Protein AF-A0AB39N1C4-F1 (afdb_monomer_lite)

Structure (mmCIF, N/CA/C/O backbone):
data_AF-A0AB39N1C4-F1
#
_entry.id   AF-A0AB39N1C4-F1
#
loop_
_atom_site.group_PDB
_atom_site.id
_atom_site.type_symbol
_atom_site.label_atom_id
_atom_site.label_alt_id
_atom_site.label_comp_id
_atom_site.label_asym_id
_atom_site.label_entity_id
_atom_site.label_seq_id
_atom_site.pdbx_PDB_ins_code
_atom_site.Cartn_x
_atom_site.Cartn_y
_atom_site.Cartn_z
_atom_site.occupancy
_atom_site.B_iso_or_equiv
_atom_site.auth_seq_id
_atom_site.auth_comp_id
_atom_site.auth_asym_id
_atom_site.auth_atom_id
_atom_site.pdbx_PDB_model_num
ATOM 1 N N . MET A 1 1 ? -48.826 8.042 -28.571 1.00 37.00 1 MET A N 1
ATOM 2 C CA . MET A 1 1 ? -48.007 6.892 -28.136 1.00 37.00 1 MET A CA 1
ATOM 3 C C . MET A 1 1 ? -46.857 7.457 -27.322 1.00 37.00 1 MET A C 1
ATOM 5 O O . MET A 1 1 ? -45.941 8.034 -27.888 1.00 37.00 1 MET A O 1
ATOM 9 N N . THR A 1 2 ? -46.993 7.446 -26.003 1.00 32.38 2 THR A N 1
ATOM 10 C CA . THR A 1 2 ? -45.996 7.954 -25.055 1.00 32.38 2 THR A CA 1
ATOM 11 C C . THR A 1 2 ? -45.200 6.767 -24.531 1.00 32.38 2 THR A C 1
ATOM 13 O O . THR A 1 2 ? -45.782 5.797 -24.051 1.00 32.38 2 THR A O 1
ATOM 16 N N . PHE A 1 3 ? -43.877 6.817 -24.660 1.00 31.39 3 PHE A N 1
ATOM 17 C CA . PHE A 1 3 ? -43.004 5.825 -24.040 1.00 31.39 3 PHE A CA 1
ATOM 18 C C . PHE A 1 3 ? -42.874 6.135 -22.541 1.00 31.39 3 PHE A C 1
ATOM 20 O O . PHE A 1 3 ? -42.734 7.309 -22.188 1.00 31.39 3 PHE A O 1
ATOM 27 N N . PRO A 1 4 ? -42.922 5.131 -21.650 1.00 41.38 4 PRO A N 1
ATOM 28 C CA . PRO A 1 4 ? -42.684 5.351 -20.233 1.00 41.38 4 PRO A CA 1
ATOM 29 C C . PRO A 1 4 ? -41.202 5.662 -19.993 1.00 41.38 4 PRO A C 1
ATOM 31 O O . PRO A 1 4 ? -40.314 5.015 -20.549 1.00 41.38 4 PRO A O 1
ATOM 34 N N . THR A 1 5 ? -40.937 6.647 -19.138 1.00 45.06 5 THR A N 1
ATOM 35 C CA . THR A 1 5 ? -39.612 6.908 -18.571 1.00 45.06 5 THR A CA 1
ATOM 36 C C . THR A 1 5 ? -39.215 5.728 -17.693 1.00 45.06 5 THR A C 1
ATOM 38 O O . THR A 1 5 ? -39.743 5.555 -16.595 1.00 45.06 5 THR A O 1
ATOM 41 N N . VAL A 1 6 ? -38.291 4.904 -18.180 1.00 47.56 6 VAL A N 1
ATOM 42 C CA . VAL A 1 6 ? -37.582 3.936 -17.343 1.00 47.56 6 VAL A CA 1
ATOM 43 C C . VAL A 1 6 ? -36.714 4.752 -16.387 1.00 47.56 6 VAL A C 1
ATOM 45 O O . VAL A 1 6 ? -35.831 5.481 -16.836 1.00 47.56 6 VAL A O 1
ATOM 48 N N . GLY A 1 7 ? -37.012 4.685 -15.086 1.00 43.59 7 GLY A N 1
ATOM 49 C CA . GLY A 1 7 ? -36.162 5.252 -14.041 1.00 43.59 7 GLY A CA 1
ATOM 50 C C . GLY A 1 7 ? -34.734 4.754 -14.241 1.00 43.59 7 GLY A C 1
ATOM 51 O O . GLY A 1 7 ? -34.507 3.546 -14.325 1.00 43.59 7 GLY A O 1
ATOM 52 N N . GLY A 1 8 ? -33.809 5.696 -14.424 1.00 43.12 8 GLY A N 1
ATOM 53 C CA . GLY A 1 8 ? -32.424 5.409 -14.760 1.00 43.12 8 GLY A CA 1
ATOM 54 C C . GLY A 1 8 ? -31.797 4.508 -13.707 1.00 43.12 8 GLY A C 1
ATOM 55 O O . GLY A 1 8 ? -31.807 4.814 -12.518 1.00 43.12 8 GLY A O 1
ATOM 56 N N . PHE A 1 9 ? -31.260 3.376 -14.149 1.00 52.06 9 PHE A N 1
ATOM 57 C CA . PHE A 1 9 ? -30.390 2.567 -13.318 1.00 52.06 9 PHE A CA 1
ATOM 58 C C . PHE A 1 9 ? -29.166 3.418 -12.945 1.00 52.06 9 PHE A C 1
ATOM 60 O O . PHE A 1 9 ? -28.486 3.935 -13.831 1.00 52.06 9 PHE A O 1
ATOM 67 N N . TRP A 1 10 ? -28.918 3.512 -11.635 1.00 45.88 10 TRP A N 1
ATOM 68 C CA . TRP A 1 10 ? -27.802 4.192 -10.965 1.00 45.88 10 TRP A CA 1
ATOM 69 C C . TRP A 1 10 ? -27.914 5.720 -10.837 1.00 45.88 10 TRP A C 1
ATOM 71 O O . TRP A 1 10 ? -27.231 6.481 -11.521 1.00 45.88 10 TRP A O 1
ATOM 81 N N . ASP A 1 11 ? -28.687 6.177 -9.847 1.00 55.34 11 ASP A N 1
ATOM 82 C CA . ASP A 1 11 ? -28.456 7.497 -9.257 1.00 55.34 11 ASP A CA 1
ATOM 83 C C . ASP A 1 11 ? -27.076 7.498 -8.577 1.00 55.34 11 ASP A C 1
ATOM 85 O O . ASP A 1 11 ? -26.883 6.965 -7.482 1.00 55.34 11 ASP A O 1
ATOM 89 N N . HIS A 1 12 ? -26.077 8.065 -9.253 1.00 55.72 12 HIS A N 1
ATOM 90 C CA . HIS A 1 12 ? -24.754 8.282 -8.680 1.00 55.72 12 HIS A CA 1
ATOM 91 C C . HIS A 1 12 ? -24.737 9.620 -7.943 1.00 55.72 12 HIS A C 1
ATOM 93 O O . HIS A 1 12 ? -24.590 10.682 -8.549 1.00 55.72 12 HIS A O 1
ATOM 99 N N . GLU A 1 13 ? -24.843 9.585 -6.618 1.00 58.75 13 GLU A N 1
ATOM 100 C CA . GLU A 1 13 ? -24.604 10.780 -5.818 1.00 58.75 13 GLU A CA 1
ATOM 101 C C . GLU A 1 13 ? -23.103 11.076 -5.793 1.00 58.75 13 GLU A C 1
ATOM 103 O O . GLU A 1 13 ? -22.290 10.315 -5.258 1.00 58.75 13 GLU A O 1
ATOM 108 N N . ARG A 1 14 ? -22.718 12.193 -6.411 1.00 59.19 14 ARG A N 1
ATOM 109 C CA . ARG A 1 14 ? -21.331 12.641 -6.408 1.00 59.19 14 ARG A CA 1
ATOM 110 C C . ARG A 1 14 ? -20.956 13.022 -4.973 1.00 59.19 14 ARG A C 1
ATOM 112 O O . ARG A 1 14 ? -21.412 14.036 -4.461 1.00 59.19 14 ARG A O 1
ATOM 119 N N . LEU A 1 15 ? -20.100 12.218 -4.344 1.00 55.03 15 LEU A N 1
ATOM 120 C CA . LEU A 1 15 ? -19.677 12.425 -2.954 1.00 55.03 15 LEU A CA 1
ATOM 121 C C . LEU A 1 15 ? -18.946 13.768 -2.732 1.00 55.03 15 LEU A C 1
ATOM 123 O O . LEU A 1 15 ? -18.922 14.249 -1.603 1.00 55.03 15 LEU A O 1
ATOM 127 N N . TRP A 1 16 ? -18.345 14.360 -3.778 1.00 63.50 16 TRP A N 1
ATOM 128 C CA . TRP A 1 16 ? -17.525 15.580 -3.696 1.00 63.50 16 TRP A CA 1
ATOM 129 C C . TRP A 1 16 ? -17.630 16.461 -4.949 1.00 63.50 16 TRP A C 1
ATOM 131 O O . TRP A 1 16 ? -17.668 15.960 -6.067 1.00 63.50 16 TRP A O 1
ATOM 141 N N . THR A 1 17 ? -17.600 17.785 -4.780 1.00 55.03 17 THR A N 1
ATOM 142 C CA . THR A 1 17 ? -17.551 18.768 -5.884 1.00 55.03 17 THR A CA 1
ATOM 143 C C . THR A 1 17 ? -16.125 19.178 -6.280 1.00 55.03 17 THR A C 1
ATOM 145 O O . THR A 1 17 ? -15.954 19.929 -7.236 1.00 55.03 17 THR A O 1
ATOM 148 N N . ASP A 1 18 ? -15.110 18.697 -5.555 1.00 54.88 18 ASP A N 1
ATOM 149 C CA . ASP A 1 18 ? -13.693 19.005 -5.774 1.00 54.88 18 ASP A CA 1
ATOM 150 C C . ASP A 1 18 ? -13.106 18.179 -6.936 1.00 54.88 18 ASP A C 1
ATOM 152 O O . ASP A 1 18 ? -13.206 16.950 -6.972 1.00 54.88 18 ASP A O 1
ATOM 156 N N . ALA A 1 19 ? -12.467 18.873 -7.881 1.00 57.16 19 ALA A N 1
ATOM 157 C CA . ALA A 1 19 ? -11.834 18.312 -9.066 1.00 57.16 19 ALA A CA 1
ATOM 158 C C . ALA A 1 19 ? -10.512 17.562 -8.801 1.00 57.16 19 ALA A C 1
ATOM 160 O O . ALA A 1 19 ? -9.990 16.974 -9.737 1.00 57.16 19 ALA A O 1
ATOM 161 N N . ALA A 1 20 ? -9.954 17.551 -7.591 1.00 61.28 20 ALA A N 1
ATOM 162 C CA . ALA A 1 20 ? -8.664 16.911 -7.295 1.00 61.28 20 ALA A CA 1
ATOM 163 C C . ALA A 1 20 ? -8.724 15.369 -7.234 1.00 61.28 20 ALA A C 1
ATOM 165 O O . ALA A 1 20 ? -7.707 14.692 -7.354 1.00 61.28 20 ALA A O 1
ATOM 166 N N . TRP A 1 21 ? -9.916 14.781 -7.081 1.00 59.84 21 TRP A N 1
ATOM 167 C CA . TRP A 1 21 ? -10.084 13.322 -6.971 1.00 59.84 21 TRP A CA 1
ATOM 168 C C . TRP A 1 21 ? -9.835 12.566 -8.282 1.00 59.84 21 TRP A C 1
ATOM 170 O O . TRP A 1 21 ? -9.508 11.381 -8.254 1.00 59.84 21 TRP A O 1
ATOM 180 N N . LYS A 1 22 ? -9.992 13.229 -9.437 1.00 59.28 22 LYS A N 1
ATOM 181 C CA . LYS A 1 22 ? -9.729 12.624 -10.759 1.00 59.28 22 LYS A CA 1
ATOM 182 C C . LYS A 1 22 ? -8.240 12.413 -11.035 1.00 59.28 22 LYS A C 1
ATOM 184 O O . LYS A 1 22 ? -7.912 11.710 -11.985 1.00 59.28 22 LYS A O 1
ATOM 189 N N . ASP A 1 23 ? -7.352 12.965 -10.210 1.00 65.75 23 ASP A N 1
ATOM 190 C CA . ASP A 1 23 ? -5.909 12.958 -10.460 1.00 65.75 23 ASP A CA 1
ATOM 191 C C . ASP A 1 23 ? -5.223 11.636 -10.054 1.00 65.75 23 ASP A C 1
ATOM 193 O O . ASP A 1 23 ? -4.023 11.609 -9.799 1.00 65.75 23 ASP A O 1
ATOM 197 N N . GLY A 1 24 ? -5.969 10.521 -10.045 1.00 59.03 24 GLY A N 1
ATOM 198 C CA . GLY A 1 24 ? -5.423 9.162 -9.982 1.00 59.03 24 GLY A CA 1
ATOM 199 C C . GLY A 1 24 ? -4.627 8.895 -8.709 1.00 59.03 24 GLY A C 1
ATOM 200 O O . GLY A 1 24 ? -3.399 8.867 -8.716 1.00 59.03 24 GLY A O 1
ATOM 201 N N . LEU A 1 25 ? -5.334 8.685 -7.605 1.00 78.75 25 LEU A N 1
ATOM 202 C CA . LEU A 1 25 ? -4.722 8.512 -6.297 1.00 78.75 25 LEU A CA 1
ATOM 203 C C . LEU A 1 25 ? -4.730 7.044 -5.870 1.00 78.75 25 LEU A C 1
ATOM 205 O O . LEU A 1 25 ? -5.708 6.344 -6.147 1.00 78.75 25 LEU A O 1
ATOM 209 N N . PRO A 1 26 ? -3.693 6.568 -5.157 1.00 83.62 26 PRO A N 1
ATOM 210 C CA . PRO A 1 26 ? -3.761 5.273 -4.505 1.00 83.62 26 PRO A CA 1
ATOM 211 C C . PRO A 1 26 ? -5.008 5.192 -3.619 1.00 83.62 26 PRO A C 1
ATOM 213 O O . PRO A 1 26 ? -5.218 6.030 -2.734 1.00 83.62 26 PRO A O 1
ATOM 216 N N . VAL A 1 27 ? -5.813 4.159 -3.860 1.00 88.88 27 VAL A N 1
ATOM 217 C CA . VAL A 1 27 ? -6.964 3.773 -3.043 1.00 88.88 27 VAL A CA 1
ATOM 218 C C . VAL A 1 27 ? -6.796 2.318 -2.621 1.00 88.88 27 VAL A C 1
ATOM 220 O O . VAL A 1 27 ? -6.321 1.496 -3.402 1.00 88.88 27 VAL A O 1
ATOM 223 N N . ALA A 1 28 ? -7.169 2.006 -1.386 1.00 91.38 28 ALA A N 1
ATOM 224 C CA . ALA A 1 28 ? -7.205 0.640 -0.883 1.00 91.38 28 ALA A CA 1
ATOM 225 C C . ALA A 1 28 ? -8.397 0.449 0.054 1.00 91.38 28 ALA A C 1
ATOM 227 O O . ALA A 1 28 ? -8.925 1.415 0.613 1.00 91.38 28 ALA A O 1
ATOM 228 N N . THR A 1 29 ? -8.816 -0.800 0.228 1.00 90.62 29 THR A N 1
ATOM 229 C CA . THR A 1 29 ? -9.739 -1.184 1.298 1.00 90.62 29 THR A CA 1
ATOM 230 C C . THR A 1 29 ? -9.047 -1.039 2.649 1.00 90.62 29 THR A C 1
ATOM 232 O O . THR A 1 29 ? -7.827 -1.049 2.726 1.00 90.62 29 THR A O 1
ATOM 235 N N . LEU A 1 30 ? -9.791 -0.880 3.731 1.00 89.75 30 LEU A N 1
ATOM 236 C CA . LEU A 1 30 ? -9.233 -0.898 5.077 1.00 89.75 30 LEU A CA 1
ATOM 237 C C . LEU A 1 30 ? -10.259 -1.517 6.014 1.00 89.75 30 LEU A C 1
ATOM 239 O O . LEU A 1 30 ? -11.354 -0.973 6.189 1.00 89.75 30 LEU A O 1
ATOM 243 N N . ARG A 1 31 ? -9.912 -2.633 6.641 1.00 86.69 31 ARG A N 1
ATOM 244 C CA . ARG A 1 31 ? -10.724 -3.254 7.675 1.00 86.69 31 ARG A CA 1
ATOM 245 C C . ARG A 1 31 ? -10.887 -2.277 8.822 1.00 86.69 31 ARG A C 1
ATOM 247 O O . ARG A 1 31 ? -9.925 -1.765 9.394 1.00 86.69 31 ARG A O 1
ATOM 254 N N . THR A 1 32 ? -12.138 -1.986 9.149 1.00 73.44 32 THR A N 1
ATOM 255 C CA . THR A 1 32 ? -12.444 -1.161 10.316 1.00 73.44 32 THR A CA 1
ATOM 256 C C . THR A 1 32 ? -12.614 -2.050 11.539 1.00 73.44 32 THR A C 1
ATOM 258 O O . THR A 1 32 ? -12.918 -3.233 11.417 1.00 73.44 32 THR A O 1
ATOM 261 N N . GLY A 1 33 ? -12.504 -1.476 12.739 1.00 66.00 33 GLY A N 1
ATOM 262 C CA . GLY A 1 33 ? -12.810 -2.197 13.980 1.00 66.00 33 GLY A CA 1
ATOM 263 C C . GLY A 1 33 ? -14.274 -2.654 14.110 1.00 66.00 33 GLY A C 1
ATOM 264 O O . GLY A 1 33 ? -14.632 -3.235 15.126 1.00 66.00 33 GLY A O 1
ATOM 265 N N . THR A 1 34 ? -15.137 -2.380 13.120 1.00 66.06 34 THR A N 1
ATOM 266 C CA . THR A 1 34 ? -16.492 -2.940 13.037 1.00 66.06 34 THR A CA 1
ATOM 267 C C . THR A 1 34 ? -16.462 -4.207 12.175 1.00 66.06 34 THR A C 1
ATOM 269 O O . THR A 1 34 ? -16.204 -4.099 10.972 1.00 66.06 34 THR A O 1
ATOM 272 N N . PRO A 1 35 ? -16.746 -5.395 12.742 1.00 69.31 35 PRO A N 1
ATOM 273 C CA . PRO A 1 35 ? -16.747 -6.648 11.993 1.00 69.31 35 PRO A CA 1
ATOM 274 C C . PRO A 1 35 ? -17.631 -6.597 10.740 1.00 69.31 35 PRO A C 1
ATOM 276 O O . PRO A 1 35 ? -18.726 -6.031 10.756 1.00 69.31 35 PRO A O 1
ATOM 279 N N . GLY A 1 36 ? -17.146 -7.198 9.650 1.00 69.75 36 GLY A N 1
ATOM 280 C CA . GLY A 1 36 ? -17.877 -7.314 8.384 1.00 69.75 36 GLY A CA 1
ATOM 281 C C . GLY A 1 36 ? -18.024 -6.009 7.595 1.00 69.75 36 GLY A C 1
ATOM 282 O O . GLY A 1 36 ? -18.872 -5.934 6.705 1.00 69.75 36 GLY A O 1
ATOM 283 N N . ARG A 1 37 ? -17.259 -4.957 7.925 1.00 72.00 37 ARG A N 1
ATOM 284 C CA . ARG A 1 37 ? -17.373 -3.647 7.271 1.00 72.00 37 ARG A CA 1
ATOM 285 C C . ARG A 1 37 ? -16.008 -3.011 6.982 1.00 72.00 37 ARG A C 1
ATOM 287 O O . ARG A 1 37 ? -15.457 -2.285 7.813 1.00 72.00 37 ARG A O 1
ATOM 294 N N . ASP A 1 38 ? -15.574 -3.099 5.727 1.00 83.75 38 ASP A N 1
ATOM 295 C CA . ASP A 1 38 ? -14.340 -2.462 5.232 1.00 83.75 38 ASP A CA 1
ATOM 296 C C . ASP A 1 38 ? -14.588 -1.067 4.661 1.00 83.75 38 ASP A C 1
ATOM 298 O O . ASP A 1 38 ? -15.592 -0.826 3.987 1.00 83.75 38 ASP A O 1
ATOM 302 N N . THR A 1 39 ? -13.700 -0.126 4.974 1.00 87.62 39 THR A N 1
ATOM 303 C CA . THR A 1 39 ? -13.711 1.251 4.467 1.00 87.62 39 THR A CA 1
ATOM 304 C C . THR A 1 39 ? -12.720 1.456 3.334 1.00 87.62 39 THR A C 1
ATOM 306 O O . THR A 1 39 ? -12.060 0.519 2.904 1.00 87.62 39 THR A O 1
ATOM 309 N N . LEU A 1 40 ? -12.620 2.695 2.858 1.00 88.69 40 LEU A N 1
ATOM 310 C CA . LEU A 1 40 ? -11.604 3.117 1.910 1.00 88.69 40 LEU A CA 1
ATOM 311 C C . LEU A 1 40 ? -10.542 3.981 2.593 1.00 88.69 40 LEU A C 1
ATOM 313 O O . LEU A 1 40 ? -10.836 4.819 3.457 1.00 88.69 40 LEU A O 1
ATOM 317 N N . LEU A 1 41 ? -9.307 3.761 2.171 1.00 90.00 41 LEU A N 1
ATOM 318 C CA . LEU A 1 41 ? -8.131 4.556 2.468 1.00 90.00 41 LEU A CA 1
ATOM 319 C C . LEU A 1 41 ? -7.728 5.303 1.195 1.00 90.00 41 LEU A C 1
ATOM 321 O O . LEU A 1 41 ? -7.640 4.696 0.129 1.00 90.00 41 LEU A O 1
ATOM 325 N N . PHE A 1 42 ? -7.467 6.602 1.312 1.00 89.44 42 PHE A N 1
ATOM 326 C CA . PHE A 1 42 ? -7.124 7.476 0.193 1.00 89.44 42 PHE A CA 1
ATOM 327 C C . PHE A 1 42 ? -5.873 8.283 0.499 1.00 89.44 42 PHE A C 1
ATOM 329 O O . PHE A 1 42 ? -5.83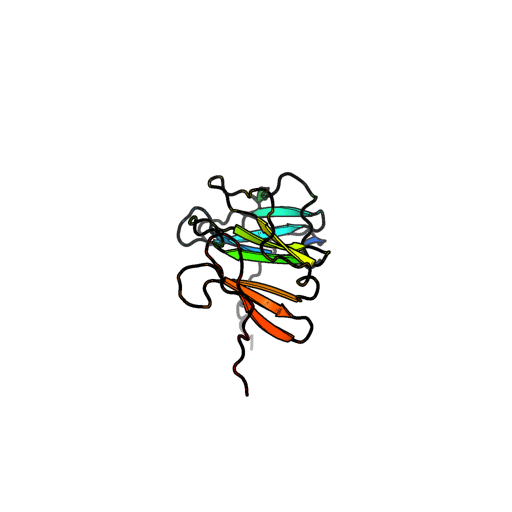1 8.999 1.503 1.00 89.44 42 PHE A O 1
ATOM 336 N N . GLN A 1 43 ? -4.898 8.231 -0.402 1.00 90.44 43 GLN A N 1
ATOM 337 C CA . GLN A 1 43 ? -3.866 9.261 -0.483 1.00 90.44 43 GLN A CA 1
ATOM 338 C C . GLN A 1 43 ? -4.412 10.444 -1.282 1.00 90.44 43 GLN A C 1
ATOM 340 O O . GLN A 1 43 ? -5.053 10.234 -2.296 1.00 90.44 43 GLN A O 1
ATOM 345 N N . TRP A 1 44 ? -4.146 11.677 -0.874 1.00 87.31 44 TRP A N 1
ATOM 346 C CA . TRP A 1 44 ? -4.475 12.885 -1.639 1.00 87.31 44 TRP A CA 1
ATOM 347 C C . TRP A 1 44 ? -3.261 13.418 -2.416 1.00 87.31 44 TRP A C 1
ATOM 349 O O . TRP A 1 44 ? -2.127 13.055 -2.088 1.00 87.31 44 TRP A O 1
ATOM 359 N N . PRO A 1 45 ? -3.440 14.302 -3.422 1.00 85.62 45 PRO A N 1
ATOM 360 C CA . PRO A 1 45 ? -2.324 14.845 -4.205 1.00 85.62 45 PRO A CA 1
ATOM 361 C C . PRO A 1 45 ? -1.309 15.605 -3.343 1.00 85.62 45 PRO A C 1
ATOM 363 O O . PRO A 1 45 ? -0.116 15.653 -3.650 1.00 85.62 45 PRO A O 1
ATOM 366 N N . ASP A 1 46 ? -1.770 16.171 -2.225 1.00 86.56 46 ASP A N 1
ATOM 367 C CA . ASP A 1 46 ? -0.916 16.852 -1.259 1.00 86.56 46 ASP A CA 1
ATOM 368 C C . ASP A 1 46 ? -0.104 15.893 -0.372 1.00 86.56 46 ASP A C 1
ATOM 370 O O . ASP A 1 46 ? 0.776 16.360 0.340 1.00 86.56 46 ASP A O 1
ATOM 374 N N . GLY A 1 47 ? -0.340 14.578 -0.453 1.00 88.75 47 GLY A N 1
ATOM 375 C CA . GLY A 1 47 ? 0.328 13.537 0.330 1.00 88.75 47 GLY A CA 1
ATOM 376 C C . GLY A 1 47 ? -0.320 13.247 1.684 1.00 88.75 47 GLY A C 1
ATOM 377 O O . GLY A 1 47 ? 0.258 12.525 2.495 1.00 88.75 47 GLY A O 1
ATOM 378 N N . SER A 1 48 ? -1.498 13.809 1.967 1.00 89.56 48 SER A N 1
ATOM 379 C CA . SER A 1 48 ? -2.283 13.411 3.137 1.00 89.56 48 SER A CA 1
ATOM 380 C C . SER A 1 48 ? -2.954 12.052 2.922 1.00 89.56 48 SER A C 1
ATOM 382 O O . SER A 1 48 ? -3.350 11.706 1.810 1.00 89.56 48 SER A O 1
ATOM 384 N N . LEU A 1 49 ? -3.083 11.273 3.997 1.00 91.56 49 LEU A N 1
ATOM 385 C CA . LEU A 1 49 ? -3.701 9.949 3.983 1.00 91.56 49 LEU A CA 1
ATOM 386 C C . LEU A 1 49 ? -4.953 9.971 4.862 1.00 91.56 49 LEU A C 1
ATOM 388 O O . LEU A 1 49 ? -4.861 10.239 6.062 1.00 91.56 49 LEU A O 1
ATOM 392 N N . TYR A 1 50 ? -6.115 9.686 4.282 1.00 89.50 50 TYR A N 1
ATOM 393 C CA . TYR A 1 50 ? -7.401 9.743 4.974 1.00 89.50 50 TYR A CA 1
ATOM 394 C C . TYR A 1 50 ? -8.192 8.452 4.825 1.00 89.50 50 TYR A C 1
ATOM 396 O O . TYR A 1 50 ? -8.177 7.807 3.781 1.00 89.50 50 TYR A O 1
ATOM 404 N N . THR A 1 51 ? -8.969 8.139 5.856 1.00 89.19 51 THR A N 1
ATOM 405 C CA . THR A 1 51 ? -10.100 7.220 5.747 1.00 89.19 51 THR A CA 1
ATOM 406 C C . THR A 1 51 ? -11.411 7.944 6.028 1.00 89.19 51 THR A C 1
ATOM 408 O O . THR A 1 51 ? -11.422 9.000 6.666 1.00 89.19 51 THR A O 1
ATOM 411 N N . TYR A 1 52 ? -12.519 7.375 5.565 1.00 85.19 52 TYR A N 1
ATOM 412 C CA . TYR A 1 52 ? -13.855 7.945 5.698 1.00 85.19 52 TYR A CA 1
ATOM 413 C C . TYR A 1 52 ? -14.759 7.036 6.516 1.00 85.19 52 TYR A C 1
ATOM 415 O O . TYR A 1 52 ? -14.664 5.806 6.468 1.00 85.19 52 TYR A O 1
ATOM 423 N N . LYS A 1 53 ? -15.673 7.649 7.263 1.00 83.75 53 LYS A N 1
ATOM 424 C CA . LYS A 1 53 ? -16.756 6.914 7.905 1.00 83.75 53 LYS A CA 1
ATOM 425 C C . LYS A 1 53 ? -17.775 6.489 6.846 1.00 83.75 53 LYS A C 1
ATOM 427 O O . LYS A 1 53 ? -18.045 7.230 5.902 1.00 83.75 53 LYS A O 1
ATOM 432 N N . ARG A 1 54 ? -18.364 5.310 7.035 1.00 84.81 54 ARG A N 1
ATOM 433 C CA . ARG A 1 54 ? -19.575 4.885 6.325 1.00 84.81 54 ARG A CA 1
ATOM 434 C C . ARG A 1 54 ? -20.771 4.949 7.261 1.00 84.81 54 ARG A C 1
ATOM 436 O O . ARG A 1 54 ? -20.627 4.715 8.463 1.00 84.81 54 ARG A O 1
ATOM 443 N N . ASP A 1 55 ? -21.932 5.280 6.721 1.00 83.62 55 ASP A N 1
ATOM 444 C CA . ASP A 1 55 ? -23.192 5.142 7.442 1.00 83.62 55 ASP A CA 1
ATOM 445 C C . ASP A 1 55 ? -23.687 3.682 7.448 1.00 83.62 55 ASP A C 1
ATOM 447 O O . ASP A 1 55 ? -23.018 2.760 6.969 1.00 83.62 55 ASP A O 1
ATOM 451 N N . ALA A 1 56 ? -24.863 3.450 8.039 1.00 83.44 56 ALA A N 1
ATOM 452 C CA . ALA A 1 56 ? -25.437 2.115 8.161 1.00 83.44 56 ALA A CA 1
ATOM 453 C C . ALA A 1 56 ? -25.764 1.452 6.810 1.00 83.44 56 ALA A C 1
ATOM 455 O O . ALA A 1 56 ? -25.789 0.221 6.760 1.00 83.44 56 ALA A O 1
ATOM 456 N N . SER A 1 57 ? -25.966 2.250 5.756 1.00 83.44 57 SER A N 1
ATOM 457 C CA . SER A 1 57 ? -26.280 1.810 4.391 1.00 83.44 57 SER A CA 1
ATOM 458 C C . SER A 1 57 ? -25.037 1.514 3.544 1.00 83.44 57 SER A C 1
ATOM 460 O O . SER A 1 57 ? -25.156 1.009 2.433 1.00 83.44 57 SER A O 1
ATOM 462 N N . GLY A 1 58 ? -23.839 1.803 4.065 1.00 79.69 58 GLY A N 1
ATOM 463 C CA . GLY A 1 58 ? -22.574 1.619 3.353 1.00 79.69 58 GLY A CA 1
ATOM 464 C C . GLY A 1 58 ? -22.120 2.847 2.562 1.00 79.69 58 GLY A C 1
ATOM 465 O O . GLY A 1 58 ? -21.032 2.824 1.986 1.00 79.69 58 GLY A O 1
ATOM 466 N N . LYS A 1 59 ? -22.884 3.944 2.575 1.00 83.44 59 LYS A N 1
ATOM 467 C CA . LYS A 1 59 ? -22.486 5.198 1.930 1.00 83.44 59 LYS A CA 1
ATOM 468 C C . LYS A 1 59 ? -21.383 5.882 2.739 1.00 83.44 59 LYS A C 1
ATOM 470 O O . LYS A 1 59 ? -21.454 5.964 3.966 1.00 83.44 59 LYS A O 1
ATOM 475 N N . LEU A 1 60 ? -20.349 6.379 2.057 1.00 81.31 60 LEU A N 1
ATOM 476 C CA . LEU A 1 60 ? -19.320 7.214 2.682 1.00 81.31 60 LEU A CA 1
ATOM 477 C C . LEU A 1 60 ? -19.924 8.566 3.072 1.00 81.31 60 LEU A C 1
ATOM 479 O O . LEU A 1 60 ? -20.623 9.191 2.278 1.00 81.31 60 LEU A O 1
ATOM 483 N N . VAL A 1 61 ? -19.624 9.039 4.277 1.00 82.25 61 VAL A N 1
ATOM 484 C CA . VAL A 1 61 ? -20.024 10.373 4.745 1.00 82.25 61 VAL A CA 1
ATOM 485 C C . VAL A 1 61 ? -18.808 11.295 4.831 1.00 82.25 61 VAL A C 1
ATOM 487 O O . VAL A 1 61 ? -17.671 10.837 4.920 1.00 82.25 61 VAL A O 1
ATOM 490 N N . ILE A 1 62 ? -19.031 12.612 4.854 1.00 79.50 62 ILE A N 1
ATOM 491 C CA . ILE A 1 62 ? -17.963 13.635 4.834 1.00 79.50 62 ILE A CA 1
ATOM 492 C C . ILE A 1 62 ? -17.051 13.643 6.078 1.00 79.50 62 ILE A C 1
ATOM 494 O O . ILE A 1 62 ? -16.070 14.384 6.130 1.00 79.50 62 ILE A O 1
ATOM 498 N N . GLN A 1 63 ? -17.347 12.816 7.084 1.00 84.38 63 GLN A N 1
ATOM 499 C CA . GLN A 1 63 ? -16.488 12.627 8.250 1.00 84.38 63 GLN A CA 1
ATOM 500 C C . GLN A 1 63 ? -15.268 11.777 7.868 1.00 84.38 63 GLN A C 1
ATOM 502 O O . GLN A 1 63 ? -15.394 10.579 7.600 1.00 84.38 63 GLN A O 1
ATOM 507 N N . LYS A 1 64 ? -14.085 12.402 7.883 1.00 86.44 64 LYS A N 1
ATOM 508 C CA . LYS A 1 64 ? -12.792 11.767 7.592 1.00 86.44 64 LYS A CA 1
ATOM 509 C C . LYS A 1 64 ? -11.873 11.736 8.812 1.00 86.44 64 LYS A C 1
ATOM 511 O O . LYS A 1 64 ? -11.941 12.618 9.665 1.00 86.44 64 LYS A O 1
ATOM 516 N N . LYS A 1 65 ? -10.975 10.754 8.860 1.00 87.88 65 LYS A N 1
ATOM 517 C CA . LYS A 1 65 ? -9.916 10.613 9.871 1.00 87.88 65 LYS A CA 1
ATOM 518 C C . LYS A 1 65 ? -8.552 10.626 9.183 1.00 87.88 65 LYS A C 1
ATOM 520 O O . LYS A 1 65 ? -8.361 9.889 8.217 1.00 87.88 65 LYS A O 1
ATOM 525 N N . SER A 1 66 ? -7.630 11.466 9.666 1.00 89.88 66 SER A N 1
ATOM 526 C CA . SER A 1 66 ? -6.231 11.455 9.209 1.00 89.88 66 SER A CA 1
ATOM 527 C C . SER A 1 66 ? -5.554 10.180 9.683 1.00 89.88 66 SER A C 1
ATOM 529 O O . SER A 1 66 ? -5.647 9.828 10.859 1.00 89.88 66 SER A O 1
ATOM 531 N N . MET A 1 67 ? -4.881 9.502 8.766 1.00 90.81 67 MET A N 1
ATOM 532 C CA . MET A 1 67 ? -4.241 8.209 9.003 1.00 90.81 67 MET A CA 1
ATOM 533 C C . MET A 1 67 ? -2.718 8.317 9.060 1.00 90.81 67 MET A C 1
ATOM 535 O O . MET A 1 67 ? -2.058 7.396 9.532 1.00 90.81 67 MET A O 1
ATOM 539 N N . TRP A 1 68 ? -2.170 9.451 8.616 1.00 91.25 68 TRP A N 1
ATOM 540 C CA . TRP A 1 68 ? -0.756 9.790 8.721 1.00 91.25 68 TRP A CA 1
ATOM 541 C C . TRP A 1 68 ? -0.580 11.169 9.386 1.00 91.25 68 TRP A C 1
ATOM 543 O O . TRP A 1 68 ? -1.462 12.022 9.217 1.00 91.25 68 TRP A O 1
ATOM 553 N N . PRO A 1 69 ? 0.506 11.407 10.155 1.00 89.06 69 PRO A N 1
ATOM 554 C CA . PRO A 1 69 ? 0.692 12.665 10.888 1.00 89.06 69 PRO A CA 1
ATOM 555 C C . PRO A 1 69 ? 0.920 13.899 10.007 1.00 89.06 69 PRO A C 1
ATOM 557 O O . PRO A 1 69 ? 0.619 15.012 10.430 1.00 89.06 69 PRO A O 1
ATOM 560 N N . ASP A 1 70 ? 1.462 13.718 8.801 1.00 89.69 70 ASP A N 1
ATOM 561 C CA . ASP A 1 70 ? 1.851 14.813 7.911 1.00 89.69 70 ASP A CA 1
ATOM 562 C C . ASP A 1 70 ? 1.536 14.524 6.429 1.00 89.69 70 ASP A C 1
ATOM 564 O O . ASP A 1 70 ? 0.877 13.545 6.080 1.00 89.69 70 ASP A O 1
ATOM 568 N N . LYS A 1 71 ? 1.991 15.421 5.547 1.00 90.12 71 LYS A N 1
ATOM 569 C CA . LYS A 1 71 ? 1.746 15.404 4.096 1.00 90.12 71 LYS A CA 1
ATOM 570 C C . LYS A 1 71 ? 2.882 14.768 3.283 1.00 90.12 71 LYS A C 1
ATOM 572 O O . LYS A 1 71 ? 2.976 14.940 2.069 1.00 90.12 71 LYS A O 1
ATOM 577 N N . THR A 1 72 ? 3.799 14.067 3.943 1.00 88.75 72 THR A N 1
ATOM 578 C CA . THR A 1 72 ? 4.954 13.442 3.278 1.00 88.75 72 THR A CA 1
ATOM 579 C C . THR A 1 72 ? 4.622 12.076 2.678 1.00 88.75 72 THR A C 1
ATOM 581 O O . THR A 1 72 ? 5.444 11.494 1.965 1.00 88.75 72 THR A O 1
ATOM 584 N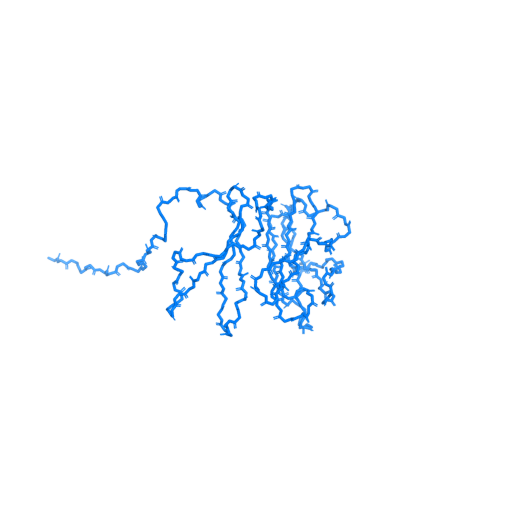 N . TRP A 1 73 ? 3.411 11.559 2.912 1.00 89.06 73 TRP A N 1
ATOM 585 C CA . TRP A 1 73 ? 2.989 10.246 2.441 1.00 89.06 73 TRP A CA 1
ATOM 586 C C . TRP A 1 73 ? 2.645 10.276 0.943 1.00 89.06 73 TRP A C 1
ATOM 588 O O . TRP A 1 73 ? 1.504 10.464 0.534 1.00 89.06 73 TRP A O 1
ATOM 598 N N . LYS A 1 74 ? 3.676 10.119 0.103 1.00 90.25 74 LYS A N 1
ATOM 599 C CA . LYS A 1 74 ? 3.557 10.087 -1.364 1.00 90.25 74 LYS A CA 1
ATOM 600 C C . LYS A 1 74 ? 3.990 8.733 -1.914 1.00 90.25 74 LYS A C 1
ATOM 602 O O . LYS A 1 74 ? 5.186 8.448 -2.023 1.00 90.25 74 LYS A O 1
ATOM 607 N N . LYS A 1 75 ? 3.015 7.890 -2.242 1.00 93.06 75 LYS A N 1
ATOM 608 C CA . LYS A 1 75 ? 3.188 6.530 -2.765 1.00 93.06 75 LYS A CA 1
ATOM 609 C C . LYS A 1 75 ? 2.585 6.407 -4.158 1.00 93.06 75 LYS A C 1
ATOM 611 O O . LYS A 1 75 ? 1.651 7.128 -4.504 1.00 93.06 75 LYS A O 1
ATOM 616 N N . LYS A 1 76 ? 3.169 5.517 -4.963 1.00 92.31 76 LYS A N 1
ATOM 617 C CA . LYS A 1 76 ? 2.710 5.199 -6.325 1.00 92.31 76 LYS A CA 1
ATOM 618 C C . LYS A 1 76 ? 1.533 4.232 -6.296 1.00 92.31 76 LYS A C 1
ATOM 620 O O . LYS A 1 76 ? 0.549 4.431 -6.995 1.00 92.31 76 LYS A O 1
ATOM 625 N N . HIS A 1 77 ? 1.646 3.208 -5.4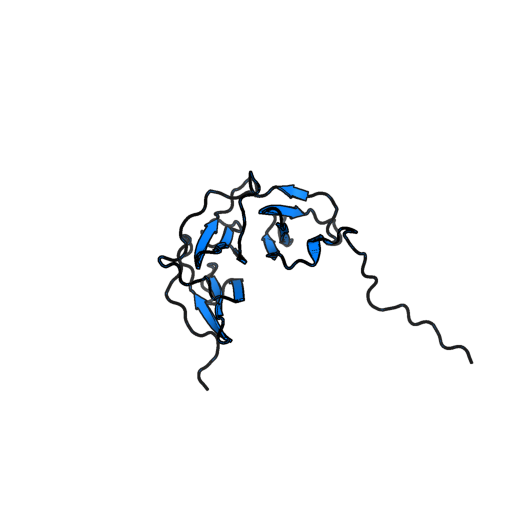58 1.00 94.06 77 HIS A N 1
ATOM 626 C CA . HIS A 1 77 ? 0.632 2.181 -5.267 1.00 94.06 77 HIS A CA 1
ATOM 627 C C . HIS A 1 77 ? 0.562 1.813 -3.794 1.00 94.06 77 HIS A C 1
ATOM 629 O O . HIS A 1 77 ? 1.564 1.924 -3.079 1.00 94.06 77 HIS A O 1
ATOM 635 N N . MET A 1 78 ? -0.605 1.354 -3.362 1.00 95.62 78 MET A N 1
ATOM 636 C CA . MET A 1 78 ? -0.780 0.791 -2.036 1.00 95.62 78 MET A CA 1
ATOM 637 C C . MET A 1 78 ? -1.781 -0.356 -2.067 1.00 95.62 78 MET A C 1
ATOM 639 O O .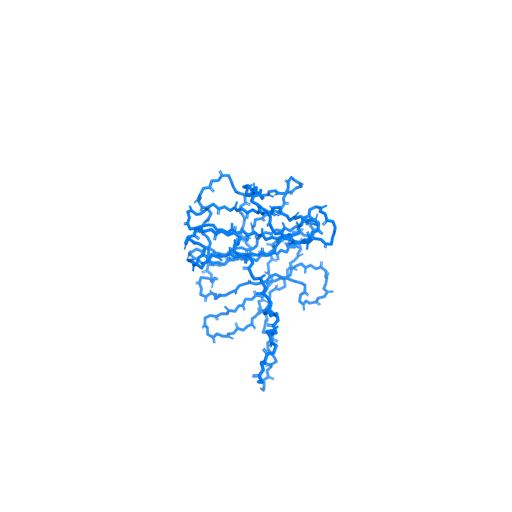 MET A 1 78 ? -2.693 -0.367 -2.889 1.00 95.62 78 MET A O 1
ATOM 643 N N . ALA A 1 79 ? -1.589 -1.290 -1.153 1.00 96.88 79 ALA A N 1
ATOM 644 C CA . ALA A 1 79 ? -2.481 -2.390 -0.854 1.00 96.88 79 ALA A CA 1
ATOM 645 C C . ALA A 1 79 ? -2.583 -2.537 0.662 1.00 96.88 79 ALA A C 1
ATOM 647 O O . ALA A 1 79 ? -1.692 -2.104 1.397 1.00 96.88 79 ALA A O 1
ATOM 648 N N . THR A 1 80 ? -3.652 -3.171 1.117 1.00 96.56 80 THR A N 1
ATOM 649 C CA . THR A 1 80 ? -3.878 -3.475 2.528 1.00 96.56 80 THR A CA 1
ATOM 650 C C . THR A 1 80 ? -4.055 -4.967 2.745 1.00 96.56 80 THR A C 1
ATOM 652 O O . THR A 1 80 ? -4.390 -5.710 1.821 1.00 96.56 80 THR A O 1
ATOM 655 N N . GLY A 1 81 ? -3.772 -5.393 3.969 1.00 95.50 81 GLY A N 1
ATOM 656 C CA . GLY A 1 81 ? -3.867 -6.773 4.429 1.00 95.50 81 GLY A CA 1
ATOM 657 C C . GLY A 1 81 ? -3.199 -6.920 5.792 1.00 95.50 81 GLY A C 1
ATOM 658 O O . GLY A 1 81 ? -2.422 -6.056 6.191 1.00 95.50 81 GLY A O 1
ATOM 659 N N . ASP A 1 82 ? -3.492 -8.006 6.503 1.00 96.44 82 ASP A N 1
ATOM 660 C CA . ASP A 1 82 ? -2.814 -8.348 7.759 1.00 96.44 82 ASP A CA 1
ATOM 661 C C . ASP A 1 82 ? -1.464 -9.020 7.459 1.00 96.44 82 ASP A C 1
ATOM 663 O O . ASP A 1 82 ? -1.320 -10.246 7.459 1.00 96.44 82 ASP A O 1
ATOM 667 N N . PHE A 1 83 ? -0.481 -8.201 7.091 1.00 98.19 83 PHE A N 1
ATOM 668 C CA . PHE A 1 83 ? 0.861 -8.646 6.712 1.00 98.19 83 PHE A CA 1
ATOM 669 C C . PHE A 1 83 ? 1.724 -8.981 7.937 1.00 98.19 83 PHE A C 1
ATOM 671 O O . PHE A 1 83 ? 2.748 -9.661 7.808 1.00 98.19 83 PHE A O 1
ATOM 678 N N . THR A 1 84 ? 1.338 -8.500 9.119 1.00 97.88 84 THR A N 1
ATOM 679 C CA . THR A 1 84 ? 2.016 -8.728 10.401 1.00 97.88 84 THR A CA 1
ATOM 680 C C . THR A 1 84 ? 1.395 -9.826 11.262 1.00 97.88 84 THR A C 1
ATOM 682 O O . THR A 1 84 ? 1.990 -10.181 12.282 1.00 97.88 84 THR A O 1
ATOM 685 N N . GLY A 1 85 ? 0.255 -10.386 10.854 1.00 96.00 85 GLY A N 1
ATOM 686 C CA . GLY A 1 85 ? -0.444 -11.460 11.559 1.00 96.00 85 GLY A CA 1
ATOM 687 C C . GLY A 1 85 ? -1.050 -11.023 12.893 1.00 96.00 85 GLY A C 1
ATOM 688 O O . GLY A 1 85 ? -1.235 -11.857 13.782 1.00 96.00 85 GLY A O 1
ATOM 689 N N . ASP A 1 86 ? -1.299 -9.726 13.077 1.00 95.06 86 ASP A N 1
ATOM 690 C CA . ASP A 1 86 ? -1.736 -9.144 14.349 1.00 95.06 86 ASP A CA 1
ATOM 691 C C . ASP A 1 86 ? -3.255 -8.892 14.425 1.00 95.06 86 ASP A C 1
ATOM 693 O O . ASP A 1 86 ? -3.763 -8.359 15.424 1.00 95.06 86 ASP A O 1
ATOM 697 N N . GLY A 1 87 ? -3.981 -9.307 13.383 1.00 92.19 87 GLY A N 1
ATOM 698 C CA . GLY A 1 87 ? -5.423 -9.168 13.230 1.00 92.19 87 GLY A CA 1
ATOM 699 C C . GLY A 1 87 ? -5.868 -7.803 12.705 1.00 92.19 87 GLY A C 1
ATOM 700 O O . GLY A 1 87 ? -7.078 -7.565 12.602 1.00 92.19 87 GLY A O 1
ATOM 701 N N . ARG A 1 88 ? -4.942 -6.891 12.390 1.00 92.25 88 ARG A N 1
ATOM 702 C CA . ARG A 1 88 ? -5.230 -5.546 11.877 1.00 92.25 88 ARG A CA 1
ATOM 703 C C . ARG A 1 88 ? -4.728 -5.407 10.448 1.00 92.25 88 ARG A C 1
ATOM 705 O O . ARG A 1 88 ? -3.801 -6.075 10.019 1.00 92.25 88 ARG A O 1
ATOM 712 N N . ASP A 1 89 ? -5.367 -4.517 9.700 1.00 94.06 89 ASP A N 1
ATOM 713 C CA . ASP A 1 89 ? -4.877 -4.189 8.369 1.00 94.06 89 ASP A CA 1
ATOM 714 C C . ASP A 1 89 ? -3.626 -3.312 8.472 1.00 94.06 89 ASP A C 1
ATOM 716 O O . ASP A 1 89 ? -3.640 -2.238 9.082 1.00 94.06 89 ASP A O 1
ATOM 720 N N . ASP A 1 90 ? -2.576 -3.752 7.795 1.00 96.94 90 ASP A N 1
ATOM 721 C CA . ASP A 1 90 ? -1.370 -2.996 7.507 1.00 96.94 90 ASP A CA 1
ATOM 722 C C . ASP A 1 90 ? -1.436 -2.418 6.083 1.00 96.94 90 ASP A C 1
ATOM 724 O O . ASP A 1 90 ? -2.290 -2.796 5.275 1.00 96.94 90 ASP A O 1
ATOM 728 N N . ILE A 1 91 ? -0.501 -1.528 5.732 1.00 97.62 91 ILE A N 1
ATOM 729 C CA . ILE A 1 91 ? -0.343 -1.043 4.351 1.00 97.62 91 ILE A CA 1
ATOM 730 C C . ILE A 1 91 ? 0.974 -1.536 3.758 1.00 97.62 91 ILE A C 1
ATOM 732 O O . ILE A 1 91 ? 2.045 -1.212 4.270 1.00 97.62 91 ILE A O 1
ATOM 736 N N . ALA A 1 92 ? 0.902 -2.198 2.606 1.00 98.19 92 ALA A N 1
ATOM 737 C CA . ALA A 1 92 ? 2.025 -2.356 1.690 1.00 98.19 92 ALA A CA 1
ATOM 738 C C . ALA A 1 92 ? 2.003 -1.203 0.676 1.00 98.19 92 ALA A C 1
ATOM 740 O O . ALA A 1 92 ? 1.011 -1.018 -0.027 1.00 98.19 92 ALA A O 1
ATOM 741 N N . ALA A 1 93 ? 3.069 -0.406 0.582 1.00 97.38 93 ALA A N 1
ATOM 742 C CA . ALA A 1 93 ? 3.108 0.748 -0.315 1.00 97.38 93 ALA A CA 1
ATOM 743 C C . ALA A 1 93 ? 4.422 0.878 -1.085 1.00 97.38 93 ALA A C 1
ATOM 745 O O . ALA A 1 93 ? 5.517 0.775 -0.525 1.00 97.38 93 ALA A O 1
ATOM 746 N N . VAL A 1 94 ? 4.296 1.188 -2.375 1.00 97.25 94 VAL A N 1
ATOM 747 C CA . VAL A 1 94 ? 5.420 1.384 -3.296 1.00 97.25 94 VAL A CA 1
ATOM 748 C C . VAL A 1 94 ? 5.806 2.860 -3.322 1.00 97.25 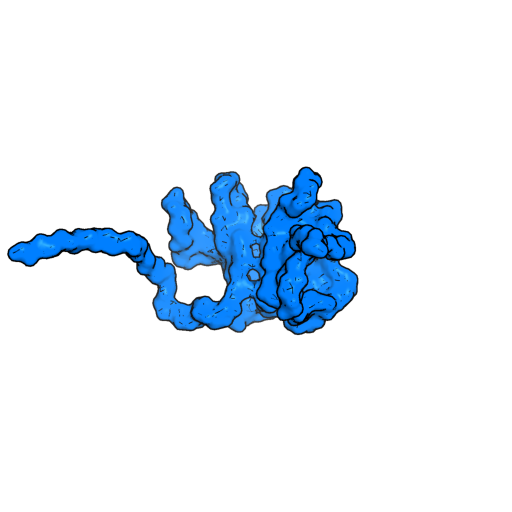94 VAL A C 1
ATOM 750 O O . VAL A 1 94 ? 4.999 3.730 -3.669 1.00 97.25 94 VAL A O 1
ATOM 753 N N . ALA A 1 95 ? 7.048 3.158 -2.954 1.00 95.00 95 ALA A N 1
ATOM 754 C CA . ALA A 1 95 ? 7.614 4.500 -3.020 1.00 95.00 95 ALA A CA 1
ATOM 755 C C . ALA A 1 95 ? 8.064 4.871 -4.445 1.00 95.00 95 ALA A C 1
ATOM 757 O O . ALA A 1 95 ? 8.245 4.019 -5.316 1.00 95.00 95 ALA A O 1
ATOM 758 N N . ALA A 1 96 ? 8.272 6.169 -4.687 1.00 92.31 96 ALA A N 1
ATOM 759 C CA . ALA A 1 96 ? 8.712 6.667 -5.991 1.00 92.31 96 ALA A CA 1
ATOM 760 C C . ALA A 1 96 ? 10.065 6.080 -6.434 1.00 92.31 96 ALA A C 1
ATOM 762 O O . ALA A 1 96 ? 10.246 5.827 -7.626 1.00 92.31 96 ALA A O 1
ATOM 763 N N . ASP A 1 97 ? 10.957 5.820 -5.473 1.00 95.31 97 ASP A N 1
ATOM 764 C CA . ASP A 1 97 ? 12.287 5.237 -5.676 1.00 95.31 97 ASP A CA 1
ATOM 765 C C . ASP A 1 97 ? 12.280 3.710 -5.868 1.00 95.31 97 ASP A C 1
ATOM 767 O O . ASP A 1 97 ? 13.340 3.110 -6.004 1.00 95.31 97 ASP A O 1
ATOM 771 N N . GLY A 1 98 ? 11.098 3.085 -5.873 1.00 96.88 98 GLY A N 1
ATOM 772 C CA . GLY A 1 98 ? 10.924 1.650 -6.070 1.00 96.88 98 GLY A CA 1
ATOM 773 C C . GLY A 1 98 ? 11.051 0.795 -4.814 1.00 96.88 98 GLY A C 1
ATOM 774 O O . GLY A 1 98 ? 10.987 -0.428 -4.923 1.00 96.88 98 GLY A O 1
ATOM 775 N N . SER A 1 99 ? 11.192 1.397 -3.634 1.00 98.06 99 SER A N 1
ATOM 776 C CA . SER A 1 99 ? 11.128 0.665 -2.364 1.00 98.06 99 SER A CA 1
ATOM 777 C C . SER A 1 99 ? 9.702 0.176 -2.081 1.00 98.06 99 SER A C 1
ATOM 779 O O . SER A 1 99 ? 8.745 0.942 -2.238 1.00 98.06 99 SER A O 1
ATOM 781 N N . LEU A 1 100 ? 9.557 -1.069 -1.610 1.00 98.44 100 LEU A N 1
ATOM 782 C CA . LEU A 1 100 ? 8.308 -1.573 -1.029 1.00 98.44 100 LEU A CA 1
ATOM 783 C C . LEU A 1 100 ? 8.377 -1.493 0.498 1.00 98.44 100 LEU A C 1
ATOM 785 O O . LEU A 1 100 ? 9.208 -2.145 1.140 1.00 98.44 100 LEU A O 1
ATOM 789 N N . HIS A 1 101 ? 7.476 -0.706 1.074 1.00 98.19 101 HIS A N 1
ATOM 790 C CA . HIS A 1 101 ? 7.383 -0.508 2.512 1.00 98.19 101 HIS A CA 1
ATOM 791 C C . HIS A 1 101 ? 6.128 -1.135 3.093 1.00 98.19 101 HIS A C 1
ATOM 793 O O . HIS A 1 101 ? 5.068 -1.094 2.475 1.00 98.19 101 HIS A O 1
ATOM 799 N N . LEU A 1 102 ? 6.260 -1.612 4.324 1.00 98.50 102 LEU A N 1
ATOM 800 C CA . LEU A 1 102 ? 5.157 -1.988 5.190 1.00 98.50 102 LEU A CA 1
ATOM 801 C C . LEU A 1 102 ? 4.939 -0.901 6.244 1.00 98.50 102 LEU A C 1
ATOM 803 O O . LEU A 1 102 ? 5.897 -0.476 6.894 1.00 98.50 102 LEU A O 1
ATOM 807 N N . TYR A 1 103 ? 3.686 -0.506 6.439 1.00 97.56 103 TYR A N 1
ATOM 808 C CA . TYR A 1 103 ? 3.220 0.368 7.512 1.00 97.56 103 TYR A CA 1
ATOM 809 C C . TYR A 1 103 ? 2.296 -0.440 8.430 1.00 97.56 103 TYR A C 1
ATOM 811 O O . TYR A 1 103 ? 1.144 -0.663 8.050 1.00 97.56 103 TYR A O 1
ATOM 819 N N . PRO A 1 104 ? 2.784 -0.901 9.597 1.00 97.19 104 PRO A N 1
ATOM 820 C CA . PRO A 1 104 ? 1.983 -1.723 10.497 1.00 97.19 104 PRO A CA 1
ATOM 821 C C . PRO A 1 104 ? 0.766 -0.979 11.055 1.00 97.19 104 PRO A C 1
ATOM 823 O O . PRO A 1 104 ? 0.860 0.207 11.387 1.00 97.19 104 PRO A O 1
ATOM 826 N N . GLY A 1 105 ? -0.367 -1.664 11.160 1.00 94.75 105 GLY A N 1
ATOM 827 C CA . GLY A 1 105 ? -1.608 -1.154 11.726 1.00 94.75 105 GLY A CA 1
ATOM 828 C C . GLY A 1 105 ? -1.589 -1.148 13.254 1.00 94.75 105 GLY A C 1
ATOM 829 O O . GLY A 1 105 ? -1.243 -2.125 13.913 1.00 94.75 105 GLY A O 1
ATOM 830 N N . LYS A 1 106 ? -2.029 -0.042 13.854 1.00 91.12 106 LYS A N 1
ATOM 831 C CA . LYS A 1 106 ? -2.165 0.099 15.310 1.00 91.12 106 LYS A CA 1
ATOM 832 C C . LYS A 1 106 ? -3.599 -0.133 15.770 1.00 91.12 106 LYS A C 1
ATOM 834 O O . LYS A 1 106 ? -4.559 0.084 15.033 1.00 91.12 106 LYS A O 1
ATOM 839 N N . ALA A 1 107 ? -3.760 -0.484 17.046 1.00 88.25 107 ALA A N 1
ATOM 840 C CA . ALA A 1 107 ? -5.071 -0.674 17.676 1.00 88.25 107 ALA A CA 1
ATOM 841 C C . ALA A 1 107 ? -5.949 0.595 17.677 1.00 88.25 107 ALA A C 1
ATOM 843 O O . ALA A 1 107 ? -7.173 0.503 17.661 1.00 88.25 107 ALA A O 1
ATOM 844 N N . ASP A 1 108 ? -5.340 1.785 17.640 1.00 84.19 108 ASP A N 1
ATOM 845 C CA . ASP A 1 108 ? -6.049 3.066 17.501 1.00 84.19 108 ASP A CA 1
ATOM 846 C C . ASP A 1 108 ? -6.553 3.330 16.062 1.00 84.19 108 ASP A C 1
ATOM 848 O O . ASP A 1 108 ? -7.157 4.374 15.780 1.00 84.19 108 ASP A O 1
ATOM 852 N N . GLY A 1 109 ? -6.300 2.397 15.136 1.00 82.06 109 GLY A N 1
ATOM 853 C CA . GLY A 1 109 ? -6.628 2.488 13.720 1.00 82.06 109 GLY A CA 1
ATOM 854 C C . GLY A 1 109 ? -5.828 3.558 12.982 1.00 82.06 109 GLY A C 1
ATOM 855 O O . GLY A 1 109 ? -6.396 4.227 12.126 1.00 82.06 109 GLY A O 1
ATOM 856 N N . SER A 1 110 ? -4.584 3.823 13.375 1.00 86.44 110 SER A N 1
ATOM 857 C CA . SER A 1 110 ? -3.576 4.547 12.585 1.00 86.44 110 SER A CA 1
ATOM 858 C C . SER A 1 110 ? -2.380 3.627 12.303 1.00 86.44 110 SER A C 1
ATOM 860 O O . SER A 1 110 ? -2.468 2.435 12.584 1.00 86.44 110 SER A O 1
ATOM 862 N N . PHE A 1 111 ? -1.282 4.141 11.743 1.00 93.12 111 PHE A N 1
ATOM 863 C CA . PHE A 1 111 ? -0.155 3.312 11.301 1.00 93.12 111 PHE A CA 1
ATOM 864 C C . PHE A 1 111 ? 1.158 3.663 12.003 1.00 93.12 111 PHE A C 1
ATOM 866 O O . PHE A 1 111 ? 1.399 4.820 12.356 1.00 93.12 111 PHE A O 1
ATOM 873 N N . ASP A 1 112 ? 2.009 2.659 12.191 1.00 95.62 112 ASP A N 1
ATOM 874 C CA . ASP A 1 112 ? 3.384 2.814 12.655 1.00 95.62 112 ASP A CA 1
ATOM 875 C C . ASP A 1 112 ? 4.332 3.279 11.541 1.00 95.62 112 ASP A C 1
ATOM 877 O O . ASP A 1 112 ? 3.984 3.377 10.358 1.00 95.62 112 ASP A O 1
ATOM 881 N N . LYS A 1 113 ? 5.574 3.590 11.934 1.00 94.38 113 LYS A N 1
ATOM 882 C CA . LYS A 1 113 ? 6.638 3.940 10.988 1.00 94.38 113 LYS A CA 1
ATOM 883 C C . LYS A 1 113 ? 6.881 2.808 9.990 1.00 94.38 113 LYS A C 1
ATOM 885 O O . LYS A 1 113 ? 6.839 1.628 10.329 1.00 94.38 113 LYS A O 1
ATOM 890 N N . ALA A 1 114 ? 7.212 3.208 8.765 1.00 95.75 114 ALA A N 1
ATOM 891 C CA . ALA A 1 114 ? 7.529 2.286 7.690 1.00 95.75 114 ALA A CA 1
ATOM 892 C C . ALA A 1 114 ? 8.738 1.401 8.025 1.00 95.75 114 ALA A C 1
ATOM 894 O O . ALA A 1 114 ? 9.744 1.885 8.551 1.00 95.75 114 ALA A O 1
ATOM 895 N N . ARG A 1 115 ? 8.684 0.144 7.590 1.00 96.75 115 ARG A N 1
ATOM 896 C CA . ARG A 1 115 ? 9.853 -0.739 7.463 1.00 96.75 115 ARG A CA 1
ATOM 897 C C . ARG A 1 115 ? 9.919 -1.363 6.074 1.00 96.75 115 ARG A C 1
ATOM 899 O O . ARG A 1 115 ? 8.943 -1.318 5.327 1.00 96.75 115 ARG A O 1
ATOM 906 N N . SER A 1 116 ? 11.078 -1.905 5.702 1.00 97.81 116 SER A N 1
ATOM 907 C CA . SER A 1 116 ? 11.228 -2.592 4.413 1.00 97.81 116 SER A CA 1
ATOM 908 C C . SER A 1 116 ? 10.435 -3.893 4.420 1.00 97.81 116 SER A C 1
ATOM 910 O O . SER A 1 116 ? 10.604 -4.702 5.328 1.00 97.81 116 SER A O 1
ATOM 912 N N . MET A 1 117 ? 9.592 -4.075 3.409 1.00 98.06 117 MET A N 1
ATOM 913 C CA . MET A 1 117 ? 8.866 -5.326 3.161 1.00 98.06 117 MET A CA 1
ATOM 914 C C . MET A 1 117 ? 9.596 -6.204 2.136 1.00 98.06 117 MET A C 1
ATOM 916 O O . MET A 1 117 ? 9.467 -7.425 2.138 1.00 98.06 117 MET A O 1
ATOM 920 N N . TRP A 1 118 ? 10.387 -5.560 1.272 1.00 98.19 118 TRP A N 1
ATOM 921 C CA . TRP A 1 118 ? 11.253 -6.184 0.278 1.00 98.19 118 TRP A CA 1
ATOM 922 C C . TRP A 1 118 ? 12.683 -5.634 0.412 1.00 98.19 118 TRP A C 1
ATOM 924 O O . TRP A 1 118 ? 12.832 -4.449 0.733 1.00 98.19 118 TRP A O 1
ATOM 934 N N . PRO A 1 119 ? 13.735 -6.447 0.208 1.00 96.50 119 PRO A N 1
ATOM 935 C CA . PRO A 1 119 ? 15.120 -5.997 0.363 1.00 96.50 119 PRO A CA 1
ATOM 936 C C . PRO A 1 119 ? 15.583 -5.018 -0.729 1.00 96.50 119 PRO A C 1
ATOM 938 O O . PRO A 1 119 ? 16.342 -4.097 -0.431 1.00 96.50 119 PRO A O 1
ATOM 941 N N . GLU A 1 120 ? 15.134 -5.179 -1.979 1.00 96.69 120 GLU A N 1
ATOM 942 C CA . GLU A 1 120 ? 15.564 -4.320 -3.093 1.00 96.69 120 GLU A CA 1
ATOM 943 C C . GLU A 1 120 ? 14.567 -3.204 -3.451 1.00 96.69 120 GLU A C 1
ATOM 945 O O . GLU A 1 120 ? 13.370 -3.262 -3.168 1.00 96.69 120 GLU A O 1
ATOM 950 N N . LYS A 1 121 ? 15.053 -2.198 -4.186 1.00 97.06 121 LYS A N 1
ATOM 951 C CA . LYS A 1 121 ? 14.239 -1.111 -4.755 1.00 97.06 121 LYS A CA 1
ATOM 952 C C . LYS A 1 121 ? 13.699 -1.442 -6.153 1.00 97.06 121 LYS A C 1
ATOM 954 O O . LYS A 1 121 ? 13.833 -0.661 -7.091 1.00 97.06 121 LYS A O 1
ATOM 959 N N . SER A 1 122 ? 13.133 -2.634 -6.314 1.00 95.31 122 SER A N 1
ATOM 960 C CA . SER A 1 122 ? 12.715 -3.188 -7.612 1.00 95.31 122 SER A CA 1
ATOM 961 C C . SER A 1 122 ? 11.232 -2.980 -7.944 1.00 95.31 122 SER A C 1
ATOM 963 O O . SER A 1 122 ? 10.796 -3.310 -9.042 1.00 95.31 122 SER A O 1
ATOM 965 N N . TRP A 1 123 ? 10.446 -2.389 -7.041 1.00 96.94 123 TRP A N 1
ATOM 966 C CA . TRP A 1 123 ? 8.989 -2.275 -7.190 1.00 96.94 123 TRP A CA 1
ATOM 967 C C . TRP A 1 123 ? 8.540 -1.043 -7.982 1.00 96.94 123 TRP A C 1
ATOM 969 O O . TRP A 1 123 ? 7.355 -0.877 -8.262 1.00 96.94 123 TRP A O 1
ATOM 979 N N . GLY A 1 124 ? 9.468 -0.166 -8.373 1.00 94.81 124 GLY A N 1
ATOM 980 C CA . GLY A 1 124 ? 9.154 1.121 -9.004 1.00 94.81 124 GLY A CA 1
ATOM 981 C C . GLY A 1 124 ? 8.515 1.028 -10.393 1.00 94.81 124 GLY A C 1
ATOM 982 O O . GLY A 1 124 ? 7.966 2.033 -10.857 1.00 94.81 124 GLY A O 1
ATOM 983 N N . THR A 1 125 ? 8.597 -0.146 -11.030 1.00 93.31 125 THR A N 1
ATOM 984 C CA . THR A 1 125 ? 8.014 -0.485 -12.339 1.00 93.31 125 THR A CA 1
ATOM 985 C C . THR A 1 125 ? 6.665 -1.198 -12.239 1.00 93.31 125 THR A C 1
ATOM 987 O O . THR A 1 125 ? 6.028 -1.426 -13.269 1.00 93.31 125 THR A O 1
ATOM 990 N N . MET A 1 126 ? 6.213 -1.551 -11.032 1.00 94.50 126 MET A N 1
ATOM 991 C CA . MET A 1 126 ? 4.886 -2.134 -10.843 1.00 94.50 126 MET A CA 1
ATOM 992 C C . MET A 1 126 ? 3.816 -1.120 -11.245 1.00 94.50 126 MET A C 1
ATOM 994 O O . MET A 1 126 ? 3.976 0.079 -11.029 1.00 94.50 126 MET A O 1
ATOM 998 N N . ARG A 1 127 ? 2.731 -1.610 -11.845 1.00 93.75 127 ARG A N 1
ATOM 999 C CA . ARG A 1 127 ? 1.567 -0.815 -12.268 1.00 93.75 127 ARG A CA 1
ATOM 1000 C C . ARG A 1 127 ? 0.416 -0.884 -11.272 1.00 93.75 127 ARG A C 1
ATOM 1002 O O . ARG A 1 127 ? -0.444 -0.009 -11.276 1.00 93.75 127 ARG A O 1
ATOM 1009 N N . ALA A 1 128 ? 0.373 -1.946 -10.474 1.00 94.38 128 ALA A N 1
ATOM 1010 C CA . ALA A 1 128 ? -0.603 -2.157 -9.417 1.00 94.38 128 ALA A CA 1
ATOM 1011 C C . ALA A 1 128 ? -0.057 -3.165 -8.403 1.00 94.38 128 ALA A C 1
ATOM 1013 O O . ALA A 1 128 ? 0.726 -4.049 -8.762 1.00 94.38 128 ALA A O 1
ATOM 1014 N N . VAL A 1 129 ? -0.514 -3.044 -7.157 1.00 96.88 129 VAL A N 1
ATOM 1015 C CA . VAL A 1 129 ? -0.320 -4.044 -6.103 1.00 96.88 129 VAL A CA 1
ATOM 1016 C C . VAL A 1 129 ? -1.652 -4.293 -5.402 1.00 96.88 129 VAL A C 1
ATOM 1018 O O . VAL A 1 129 ? -2.458 -3.370 -5.292 1.00 96.88 129 VAL A O 1
ATOM 1021 N N . VAL A 1 130 ? -1.895 -5.523 -4.952 1.00 96.75 130 VAL A N 1
ATOM 1022 C CA . VAL A 1 130 ? -3.123 -5.928 -4.246 1.00 96.75 130 VAL A CA 1
ATOM 1023 C C . VAL A 1 130 ? -2.763 -6.926 -3.149 1.00 96.75 130 VAL A C 1
ATOM 1025 O O . VAL A 1 130 ? -1.954 -7.817 -3.386 1.00 96.75 130 VAL A O 1
ATOM 1028 N N . GLY A 1 131 ? -3.342 -6.776 -1.959 1.00 96.94 131 GLY A N 1
ATOM 1029 C CA . GLY A 1 131 ? -3.169 -7.706 -0.842 1.00 96.94 131 GLY A CA 1
ATOM 1030 C C . GLY A 1 131 ? -4.300 -8.731 -0.783 1.00 96.94 131 GLY A C 1
ATOM 1031 O O . GLY A 1 131 ? -5.417 -8.451 -1.222 1.00 96.94 131 GLY A O 1
ATOM 1032 N N . GLY A 1 132 ? -4.015 -9.915 -0.252 1.00 95.31 132 GLY A N 1
ATOM 1033 C CA . GLY A 1 132 ? -4.987 -10.996 -0.063 1.00 95.31 132 GLY A CA 1
ATOM 1034 C C . GLY A 1 132 ? -4.296 -12.280 0.386 1.00 95.31 132 GLY A C 1
ATOM 1035 O O . GLY A 1 132 ? -3.080 -12.324 0.391 1.00 95.31 132 GLY A O 1
ATOM 1036 N N . ASP A 1 133 ? -5.036 -13.320 0.756 1.00 97.00 133 ASP A N 1
ATOM 1037 C CA . ASP A 1 133 ? -4.459 -14.653 0.995 1.00 97.00 133 ASP A CA 1
ATOM 1038 C C . ASP A 1 133 ? -4.569 -15.470 -0.301 1.00 97.00 133 ASP A C 1
ATOM 1040 O O . ASP A 1 133 ? -5.642 -15.975 -0.642 1.00 97.00 133 ASP A O 1
ATOM 1044 N N . PHE A 1 134 ? -3.492 -15.514 -1.089 1.00 96.81 134 PHE A N 1
ATOM 1045 C CA . PHE A 1 134 ? -3.500 -16.159 -2.407 1.00 96.81 134 PHE A CA 1
ATOM 1046 C C . PHE A 1 134 ? -3.107 -17.634 -2.339 1.00 96.81 134 PHE A C 1
ATOM 1048 O O . PHE A 1 134 ? -3.336 -18.370 -3.302 1.00 96.81 134 PHE A O 1
ATOM 1055 N N . ASN A 1 135 ? -2.503 -18.061 -1.231 1.00 95.81 135 ASN A N 1
ATOM 1056 C CA . ASN A 1 135 ? -1.984 -19.411 -1.056 1.00 95.81 135 ASN A CA 1
ATOM 1057 C C . ASN A 1 135 ? -2.800 -20.263 -0.061 1.00 95.81 135 ASN A C 1
ATOM 1059 O O . ASN A 1 135 ? -2.647 -21.486 -0.056 1.00 95.81 135 ASN A O 1
ATOM 1063 N N . GLY A 1 136 ? -3.701 -19.642 0.705 1.00 96.62 136 GLY A N 1
ATOM 1064 C CA . GLY A 1 136 ? -4.621 -20.289 1.635 1.00 96.62 136 GLY A CA 1
ATOM 1065 C C . GLY A 1 136 ? -4.023 -20.614 3.005 1.00 96.62 136 GLY A C 1
ATOM 1066 O O . GLY A 1 136 ? -4.589 -21.449 3.713 1.00 96.62 136 GLY A O 1
ATOM 1067 N N . ASP A 1 137 ? -2.885 -20.025 3.379 1.00 97.06 137 ASP A N 1
ATOM 1068 C CA . ASP A 1 137 ? -2.222 -20.267 4.669 1.00 97.06 137 ASP A CA 1
ATOM 1069 C C . ASP A 1 137 ? -2.707 -19.348 5.800 1.00 97.06 137 ASP A C 1
ATOM 1071 O O . ASP A 1 137 ? -2.234 -19.461 6.937 1.00 97.06 137 ASP A O 1
ATOM 1075 N N . GLY A 1 138 ? -3.672 -18.471 5.513 1.00 95.69 138 GLY A N 1
ATOM 1076 C CA . GLY A 1 138 ? -4.245 -17.534 6.470 1.00 95.69 138 GLY A CA 1
ATOM 1077 C C . GLY A 1 138 ? -3.399 -16.285 6.708 1.00 95.69 138 GLY A C 1
ATOM 1078 O O . GLY A 1 138 ? -3.722 -15.519 7.618 1.00 95.69 138 GLY A O 1
ATOM 1079 N N . LYS A 1 139 ? -2.332 -16.057 5.933 1.00 97.06 139 LYS A N 1
ATOM 1080 C CA . LYS A 1 139 ? -1.499 -14.849 6.008 1.00 97.06 139 LYS A CA 1
ATOM 1081 C C . LYS A 1 139 ? -1.740 -13.968 4.792 1.00 97.06 139 LYS A C 1
ATOM 1083 O O . LYS A 1 139 ? -2.032 -14.444 3.700 1.00 97.06 139 LYS A O 1
ATOM 1088 N N . ALA A 1 140 ? -1.601 -12.655 4.967 1.00 97.94 140 ALA A N 1
ATOM 1089 C CA . ALA A 1 140 ? -1.687 -11.761 3.823 1.00 97.94 140 ALA A CA 1
ATOM 1090 C C . ALA A 1 140 ? -0.447 -11.905 2.922 1.00 97.94 140 ALA A C 1
ATOM 1092 O O . ALA A 1 140 ? 0.683 -11.640 3.333 1.00 97.94 140 ALA A O 1
ATOM 1093 N N . ASP A 1 141 ? -0.697 -12.263 1.671 1.00 98.50 141 ASP A N 1
ATOM 1094 C CA . ASP A 1 141 ? 0.209 -12.241 0.532 1.00 98.50 141 ASP A CA 1
ATOM 1095 C C . ASP A 1 141 ? 0.056 -10.931 -0.262 1.00 98.50 141 ASP A C 1
ATOM 1097 O O . ASP A 1 141 ? -0.903 -10.165 -0.101 1.00 98.50 141 ASP A O 1
ATOM 1101 N N . LEU A 1 142 ? 0.991 -10.679 -1.182 1.00 98.31 142 LEU A N 1
ATOM 1102 C CA . LEU A 1 142 ? 0.939 -9.533 -2.092 1.00 98.31 142 LEU A CA 1
ATOM 1103 C C . LEU A 1 142 ? 0.952 -9.994 -3.552 1.00 98.31 142 LEU A C 1
ATOM 1105 O O . LEU A 1 142 ? 1.823 -10.753 -3.961 1.00 98.31 142 LEU A O 1
ATOM 1109 N N . ALA A 1 143 ? 0.023 -9.501 -4.363 1.00 97.81 143 ALA A N 1
ATOM 1110 C CA . ALA A 1 143 ? 0.036 -9.623 -5.815 1.00 97.81 143 ALA A CA 1
ATOM 1111 C C . ALA A 1 143 ? 0.543 -8.324 -6.443 1.00 97.81 143 ALA A C 1
ATOM 1113 O O . ALA A 1 143 ? 0.227 -7.232 -5.967 1.00 97.81 143 ALA A O 1
ATOM 1114 N N . ALA A 1 144 ? 1.297 -8.432 -7.533 1.00 97.12 144 ALA A N 1
ATOM 1115 C CA . ALA A 1 144 ? 1.802 -7.287 -8.276 1.00 97.12 144 ALA A CA 1
ATOM 1116 C C . ALA A 1 144 ? 1.681 -7.512 -9.783 1.00 97.12 144 ALA A C 1
ATOM 1118 O O . ALA A 1 144 ? 1.984 -8.596 -10.289 1.00 97.12 144 ALA A O 1
ATOM 1119 N N . LEU A 1 145 ? 1.260 -6.462 -10.488 1.00 96.19 145 LEU A N 1
ATOM 1120 C CA . LEU A 1 145 ? 1.259 -6.408 -11.945 1.00 96.19 145 LEU A CA 1
ATOM 1121 C C . LEU A 1 145 ? 2.465 -5.591 -12.410 1.00 96.19 145 LEU A C 1
ATOM 1123 O O . LEU A 1 145 ? 2.502 -4.373 -12.204 1.00 96.19 145 LEU A O 1
ATOM 1127 N N . GLY A 1 146 ? 3.431 -6.249 -13.045 1.00 93.88 146 GLY A N 1
ATOM 1128 C CA . GLY A 1 146 ? 4.612 -5.601 -13.608 1.00 93.88 146 GLY A CA 1
ATOM 1129 C C . GLY A 1 146 ? 4.302 -4.752 -14.843 1.00 93.88 146 GLY A C 1
ATOM 1130 O O . GLY A 1 146 ? 3.240 -4.854 -15.468 1.00 93.88 146 GLY A O 1
ATOM 1131 N N . SER A 1 147 ? 5.247 -3.891 -15.228 1.00 91.12 147 SER A N 1
ATOM 1132 C CA . SER A 1 147 ? 5.108 -3.020 -16.404 1.00 91.12 147 SER A CA 1
ATOM 1133 C C . SER A 1 147 ? 4.937 -3.795 -17.712 1.00 91.12 147 SER A C 1
ATOM 1135 O O . SER A 1 147 ? 4.233 -3.320 -18.604 1.00 91.12 147 SER A O 1
ATOM 1137 N N . THR A 1 148 ? 5.518 -4.993 -17.804 1.00 89.69 148 THR A N 1
ATOM 1138 C CA . THR A 1 148 ? 5.438 -5.885 -18.970 1.00 89.69 148 THR A CA 1
ATOM 1139 C C . THR A 1 148 ? 4.233 -6.827 -18.939 1.00 89.69 148 THR A C 1
ATOM 1141 O O . THR A 1 148 ? 4.108 -7.682 -19.809 1.00 89.69 148 THR A O 1
ATOM 1144 N N . GLY A 1 149 ? 3.330 -6.671 -17.963 1.00 88.94 149 GLY A N 1
ATOM 1145 C CA . GLY A 1 149 ? 2.106 -7.469 -17.850 1.00 88.94 149 GLY A CA 1
ATOM 1146 C C . GLY A 1 149 ? 2.275 -8.803 -17.120 1.00 88.94 149 GLY A C 1
ATOM 1147 O O . GLY A 1 149 ? 1.331 -9.589 -17.071 1.00 88.94 149 GLY A O 1
ATOM 1148 N N . ASP A 1 150 ? 3.441 -9.066 -16.529 1.00 91.25 150 ASP A N 1
ATOM 1149 C CA . ASP A 1 150 ? 3.641 -10.226 -15.674 1.00 91.25 150 ASP A CA 1
ATOM 1150 C C . ASP A 1 150 ? 2.877 -10.042 -14.358 1.00 91.25 150 ASP A C 1
ATOM 1152 O O . ASP A 1 150 ? 3.080 -9.078 -13.618 1.00 91.25 150 ASP A O 1
ATOM 1156 N N . LEU A 1 151 ? 1.963 -10.973 -14.084 1.00 95.00 151 LEU A N 1
ATOM 1157 C CA . LEU A 1 151 ? 1.213 -11.020 -12.837 1.00 95.00 151 LEU A CA 1
ATOM 1158 C C . LEU A 1 151 ? 1.866 -12.041 -11.908 1.00 95.00 151 LEU A C 1
ATOM 1160 O O . LEU A 1 151 ? 1.910 -13.240 -12.212 1.00 95.00 151 LEU A O 1
ATOM 1164 N N . ARG A 1 152 ? 2.377 -11.560 -10.776 1.00 96.00 152 ARG A N 1
ATOM 1165 C CA . ARG A 1 152 ? 3.063 -12.385 -9.778 1.00 96.00 152 ARG A CA 1
ATOM 1166 C C . ARG A 1 152 ? 2.422 -12.231 -8.411 1.00 96.00 152 ARG A C 1
ATOM 1168 O O . ARG A 1 152 ? 1.891 -11.172 -8.091 1.00 96.00 152 ARG A O 1
ATOM 1175 N N . TRP A 1 153 ? 2.540 -13.270 -7.596 1.00 96.69 153 TRP A N 1
ATOM 1176 C CA . TRP A 1 153 ? 2.179 -13.246 -6.184 1.00 96.69 153 TRP A CA 1
ATOM 1177 C C . TRP A 1 153 ? 3.384 -13.576 -5.314 1.00 96.69 153 TRP A C 1
ATOM 1179 O O . TRP A 1 153 ? 4.262 -14.339 -5.720 1.00 96.69 153 TRP A O 1
ATOM 1189 N N . TYR A 1 154 ? 3.434 -12.979 -4.135 1.00 98.25 154 TYR A N 1
ATOM 1190 C CA . TYR A 1 154 ? 4.541 -13.026 -3.196 1.00 98.25 154 TYR A CA 1
ATOM 1191 C C . TYR A 1 154 ? 3.983 -13.482 -1.853 1.00 98.25 154 TYR A C 1
ATOM 1193 O O . TYR A 1 154 ? 3.134 -12.795 -1.286 1.00 98.25 154 TYR A O 1
ATOM 1201 N N . ALA A 1 155 ? 4.444 -14.641 -1.375 1.00 98.44 155 ALA A N 1
ATOM 1202 C CA . ALA A 1 155 ? 3.941 -15.215 -0.133 1.00 98.44 155 ALA A CA 1
ATOM 1203 C C . ALA A 1 155 ? 4.349 -14.355 1.068 1.00 98.44 155 ALA A C 1
ATOM 1205 O O . ALA A 1 155 ? 5.532 -14.020 1.191 1.00 98.44 155 ALA A O 1
ATOM 1206 N N . GLY A 1 156 ? 3.404 -14.018 1.938 1.00 98.38 156 GLY A N 1
ATOM 1207 C CA . GLY A 1 156 ? 3.660 -13.319 3.191 1.00 98.38 156 GLY A CA 1
ATOM 1208 C C . GLY A 1 156 ? 4.158 -14.261 4.278 1.00 98.38 156 GLY A C 1
ATOM 1209 O O . GLY A 1 156 ? 3.672 -15.377 4.443 1.00 98.38 156 GLY A O 1
ATOM 1210 N N . ASP A 1 157 ? 5.125 -13.818 5.078 1.00 98.00 157 ASP A N 1
ATOM 1211 C CA . ASP A 1 157 ? 5.591 -14.610 6.221 1.00 98.00 157 ASP A CA 1
ATOM 1212 C C . ASP A 1 157 ? 4.724 -14.437 7.483 1.00 98.00 157 ASP A C 1
ATOM 1214 O O . ASP A 1 157 ? 4.873 -15.206 8.442 1.00 98.00 157 ASP A O 1
ATOM 1218 N N . GLY A 1 158 ? 3.786 -13.481 7.466 1.00 97.56 158 GLY A N 1
ATOM 1219 C CA . GLY A 1 158 ? 2.970 -13.077 8.616 1.00 97.56 158 GLY A CA 1
ATOM 1220 C C . GLY A 1 158 ? 3.765 -12.281 9.651 1.00 97.56 158 GLY A C 1
ATOM 1221 O O . GLY A 1 158 ? 3.368 -12.178 10.801 1.00 97.56 158 GLY A O 1
ATOM 1222 N N . LYS A 1 159 ? 4.940 -11.775 9.277 1.00 97.69 159 LYS A N 1
ATOM 1223 C CA . LYS A 1 159 ? 5.806 -10.901 10.075 1.00 97.69 159 LYS A CA 1
ATOM 1224 C C . LYS A 1 159 ? 6.247 -9.697 9.254 1.00 97.69 159 LYS A C 1
ATOM 1226 O O . LYS A 1 159 ? 7.156 -8.973 9.670 1.00 97.69 159 LYS A O 1
ATOM 1231 N N . GLY A 1 160 ? 5.587 -9.435 8.130 1.00 97.12 160 GLY A N 1
ATOM 1232 C CA . GLY A 1 160 ? 5.789 -8.277 7.278 1.00 97.12 160 GLY A CA 1
ATOM 1233 C C . GLY A 1 160 ? 6.888 -8.388 6.227 1.00 97.12 160 GLY A C 1
ATOM 1234 O O . GLY A 1 160 ? 7.282 -7.350 5.697 1.00 97.12 160 GLY A O 1
ATOM 1235 N N . ALA A 1 161 ? 7.392 -9.586 5.934 1.00 98.12 161 ALA A N 1
ATOM 1236 C CA . ALA A 1 161 ? 8.281 -9.833 4.803 1.00 98.12 161 ALA A CA 1
ATOM 1237 C C . ALA A 1 161 ? 7.601 -10.718 3.751 1.00 98.12 161 ALA A C 1
ATOM 1239 O O . ALA A 1 161 ? 6.636 -11.432 4.027 1.00 98.12 161 ALA A O 1
ATOM 1240 N N . LEU A 1 162 ? 8.124 -10.657 2.528 1.00 98.44 162 LEU A N 1
ATOM 1241 C CA . LEU A 1 162 ? 7.625 -11.423 1.391 1.00 98.44 162 LEU A CA 1
ATOM 1242 C C . LEU A 1 162 ? 8.679 -12.415 0.888 1.00 98.44 162 LEU A C 1
ATOM 1244 O O . LEU A 1 162 ? 9.873 -12.114 0.854 1.00 98.44 162 LEU A O 1
ATOM 1248 N N . ALA A 1 163 ? 8.228 -13.580 0.434 1.00 98.06 163 ALA A N 1
ATOM 1249 C CA . ALA A 1 163 ? 9.050 -14.549 -0.280 1.00 98.06 163 ALA A CA 1
ATOM 1250 C C . ALA A 1 163 ? 9.185 -14.205 -1.775 1.00 98.06 163 ALA A C 1
ATOM 1252 O O . ALA A 1 163 ? 8.469 -13.361 -2.317 1.00 98.06 163 ALA A O 1
ATOM 1253 N N . ALA A 1 164 ? 10.084 -14.911 -2.470 1.00 96.56 164 ALA A N 1
ATOM 1254 C CA . ALA A 1 164 ? 10.263 -14.781 -3.914 1.00 96.56 164 ALA A CA 1
ATOM 1255 C C . ALA A 1 164 ? 8.946 -14.982 -4.682 1.00 96.56 164 ALA A C 1
ATOM 1257 O O . ALA A 1 164 ? 8.243 -15.978 -4.496 1.00 96.56 164 ALA A O 1
ATOM 1258 N N . GLY A 1 165 ? 8.642 -14.032 -5.571 1.00 95.25 165 GLY A N 1
ATOM 1259 C CA . GLY A 1 165 ? 7.378 -14.015 -6.293 1.00 95.25 165 GLY A CA 1
ATOM 1260 C C . GLY A 1 165 ? 7.232 -15.181 -7.270 1.00 95.25 165 GLY A C 1
ATOM 1261 O O . GLY A 1 165 ? 8.179 -15.544 -7.974 1.00 9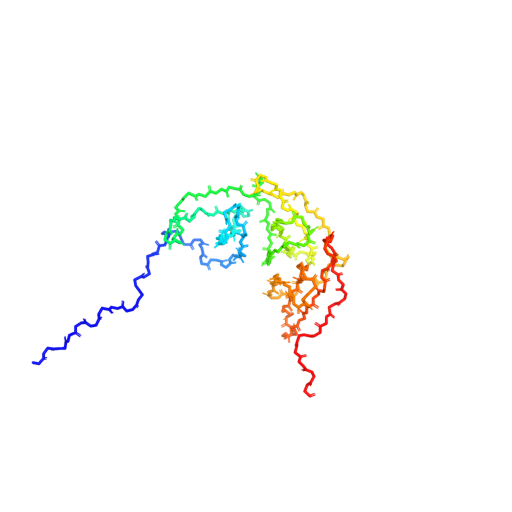5.25 165 GLY A O 1
ATOM 1262 N N . LYS A 1 166 ? 6.022 -15.718 -7.386 1.00 95.12 166 LYS A N 1
ATOM 1263 C CA . LYS A 1 166 ? 5.630 -16.791 -8.310 1.00 95.12 166 LYS A CA 1
ATOM 1264 C C . LYS A 1 166 ? 4.645 -16.250 -9.344 1.00 95.12 166 LYS A C 1
ATOM 1266 O O . LYS A 1 166 ? 3.884 -15.338 -9.044 1.00 95.12 166 LYS A O 1
ATOM 1271 N N . THR A 1 167 ? 4.658 -16.789 -10.564 1.00 93.88 167 THR A N 1
ATOM 1272 C CA . THR A 1 167 ? 3.654 -16.421 -11.581 1.00 93.88 167 THR A CA 1
ATOM 1273 C C . THR A 1 167 ? 2.258 -16.830 -11.111 1.00 93.88 167 THR A C 1
ATOM 1275 O O . THR A 1 167 ? 2.094 -17.931 -10.586 1.00 93.88 167 THR A O 1
ATOM 1278 N N . MET A 1 168 ? 1.270 -15.948 -11.275 1.00 91.62 168 MET A N 1
ATOM 1279 C CA . MET A 1 168 ? -0.143 -16.283 -11.046 1.00 91.62 168 MET A CA 1
ATOM 1280 C C . MET A 1 168 ? -0.774 -16.949 -12.272 1.00 91.62 168 MET A C 1
ATOM 1282 O O . MET A 1 168 ? -1.661 -17.784 -12.128 1.00 91.62 168 MET A O 1
ATOM 1286 N N . TRP A 1 169 ? -0.315 -16.605 -13.478 1.00 85.56 169 TRP A N 1
ATOM 1287 C CA . TRP A 1 169 ? -0.800 -17.245 -14.697 1.00 85.56 169 TRP A CA 1
ATOM 1288 C C . TRP A 1 169 ? -0.189 -18.640 -14.867 1.00 85.56 169 TRP A C 1
ATOM 1290 O O . TRP A 1 169 ? 1.012 -18.805 -14.606 1.00 85.56 169 TRP A O 1
ATOM 1300 N N . PRO A 1 170 ? -0.972 -19.630 -15.337 1.00 74.31 170 PRO A N 1
ATOM 1301 C CA . PRO A 1 170 ? -0.423 -20.914 -15.741 1.00 74.31 170 PRO A CA 1
ATOM 1302 C C . PRO A 1 170 ? 0.545 -20.716 -16.911 1.00 74.31 170 PRO A C 1
ATOM 1304 O O . PRO A 1 170 ? 0.394 -19.799 -17.720 1.00 74.31 170 PRO A O 1
ATOM 1307 N N . LYS A 1 171 ? 1.545 -21.594 -17.008 1.00 68.44 171 LYS A N 1
ATOM 1308 C CA . LYS A 1 171 ? 2.323 -21.706 -18.243 1.00 68.44 171 LYS A CA 1
ATOM 1309 C C . LYS A 1 171 ? 1.402 -22.312 -19.301 1.00 68.44 171 LYS A C 1
ATOM 1311 O O . LYS A 1 171 ? 0.829 -23.371 -19.048 1.00 68.44 171 LYS A O 1
ATOM 1316 N N . VAL A 1 172 ? 1.233 -21.606 -20.414 1.00 63.75 172 VAL A N 1
ATOM 1317 C CA . VAL A 1 172 ? 0.603 -22.144 -21.627 1.00 63.75 172 VAL A CA 1
ATOM 1318 C C . VAL A 1 172 ? 1.538 -23.110 -22.338 1.00 63.75 172 VAL A C 1
ATOM 1320 O O . VAL A 1 172 ? 2.772 -22.918 -22.221 1.00 63.75 172 VAL A O 1
#

Secondary structure (DSSP, 8-state):
-PPP--PPS-----S---GGGGS---EEEEE-SSTT-EEEEEE-TTS-EEEEEE-TTS-EEEEEEE-SSSS---EEEEEEE-SSSSSS-EEEEEETTS-EEEEPBPTTS-BPPPEESSSSS-GGG-SEEEEE-SSSSSS-EEEEE-TTS-EEEE-B-SSS-BPPPEESSPP-

Foldseek 3Di:
DDDDDDDDDDPDDDQDPDPQVVVDWAKEWFDDPDPPAIWIWTQGPQQWIKTFDADPVRDTHPDIDTQDPDRPNDFQYKEWFLLQLPPGIWIFTAHQQQFTWIWDADPVGHTDDIDGQEPDSNRNQWPYKYWDQPPPPPHIKMWTQGNVRFIWIWDGPSRRHTHDIDGPDDDD

InterPro domains:
  IPR013517 FG-GAP repeat [PF13517] (82-143)
  IPR028994 Integrin alpha, N-terminal [SSF69318] (27-163)

pLDDT: mean 85.74, std 15.81, range [31.39, 98.5]

Organism: NCBI:txid3238625

Sequence (172 aa):
MTFPTVGGFWDHERLWTDAAWKDGLPVATLRTGTPGRDTLLFQWPDGSLYTYKRDASGKLVIQKKSMWPDKTWKKKHMATGDFTGDGRDDIAAVAADGSLHLYPGKADGSFDKARSMWPEKSWGTMRAVVGGDFNGDGKADLAALGSTGDLRWYAGDGKGALAAGKTMWPKV

Radius of gyration: 18.36 Å; chains: 1; bounding box: 64×41×46 Å